Protein AF-A0A7S7MW61-F1 (afdb_monomer)

pLDDT: mean 90.43, std 11.94, range [43.78, 98.38]

Foldseek 3Di:
DLDPVLVVLLVLLLVLLVLLLVVLVVVLVVLVVDPDRDPVSNVVSVVVNVVSVVLNVPDDSVCSVSSVVSCVVRVVVSVVVVVVVD

Radius of gyration: 14.97 Å; Cα contacts (8 Å, |Δi|>4): 61; chains: 1; bounding box: 41×22×38 Å

Solvent-accessible surface area (backbone atoms only — not comparable to full-atom values): 4750 Å² total; per-residue (Å²): 132,84,53,76,67,41,55,52,45,41,51,52,30,46,51,32,41,48,50,50,36,49,50,33,53,50,52,43,55,56,41,67,67,44,98,77,50,60,64,65,62,43,50,52,39,49,52,53,31,49,52,38,53,52,49,57,72,66,63,47,73,88,40,59,68,61,32,51,49,47,36,68,69,42,35,63,58,40,49,50,51,64,66,69,75,112

Structure (mmCIF, N/CA/C/O backbone):
data_AF-A0A7S7MW61-F1
#
_entry.id   AF-A0A7S7MW61-F1
#
loop_
_atom_site.group_PDB
_atom_site.id
_atom_site.type_symbol
_atom_site.label_atom_id
_atom_site.label_alt_id
_atom_site.label_comp_id
_atom_site.label_asym_id
_atom_site.label_entity_id
_atom_site.label_seq_id
_atom_site.pdbx_PDB_ins_code
_atom_site.Cartn_x
_atom_site.Cartn_y
_atom_site.Cartn_z
_atom_site.occupancy
_atom_site.B_iso_or_equiv
_atom_site.auth_seq_id
_atom_site.auth_comp_id
_atom_site.auth_asym_id
_atom_site.auth_atom_id
_atom_site.pdbx_PDB_model_num
ATOM 1 N N . MET A 1 1 ? 23.677 1.409 -17.561 1.00 50.78 1 MET A N 1
ATOM 2 C CA . MET A 1 1 ? 23.138 2.779 -17.711 1.00 50.78 1 MET A CA 1
ATOM 3 C C . MET A 1 1 ? 21.642 2.683 -17.504 1.00 50.78 1 MET A C 1
ATOM 5 O O . MET A 1 1 ? 21.012 1.961 -18.261 1.00 50.78 1 MET A O 1
ATOM 9 N N . ILE A 1 2 ? 21.107 3.332 -16.470 1.00 54.94 2 ILE A N 1
ATOM 10 C CA . ILE A 1 2 ? 19.657 3.439 -16.263 1.00 54.94 2 ILE A CA 1
ATOM 11 C C . ILE A 1 2 ? 19.134 4.377 -17.355 1.00 54.94 2 ILE A C 1
ATOM 13 O O . ILE A 1 2 ? 19.659 5.483 -17.505 1.00 54.94 2 ILE A O 1
ATOM 17 N N . GLN A 1 3 ? 18.176 3.928 -18.167 1.00 59.09 3 GLN A N 1
ATOM 18 C CA . GLN A 1 3 ? 17.542 4.806 -19.149 1.00 59.09 3 GLN A CA 1
ATOM 19 C C . GLN A 1 3 ? 16.705 5.844 -18.379 1.00 59.09 3 GLN A C 1
ATOM 21 O O . GLN A 1 3 ? 16.030 5.467 -17.421 1.00 59.09 3 GLN A O 1
ATOM 26 N N . PRO A 1 4 ? 16.687 7.130 -18.772 1.00 60.75 4 PRO A N 1
ATOM 27 C CA . PRO A 1 4 ? 15.865 8.153 -18.112 1.00 60.75 4 PRO A CA 1
ATOM 28 C C . PRO A 1 4 ? 14.379 7.770 -18.006 1.00 60.75 4 PRO A C 1
ATOM 30 O O . PRO A 1 4 ? 13.700 8.173 -17.066 1.00 60.75 4 PRO A O 1
ATOM 33 N N . SER A 1 5 ? 13.890 6.936 -18.933 1.00 76.50 5 SER A N 1
ATOM 34 C CA . SER A 1 5 ? 12.548 6.354 -18.880 1.00 76.50 5 SER A CA 1
ATOM 35 C C . SER A 1 5 ? 12.332 5.447 -17.671 1.00 76.50 5 SER A C 1
ATOM 37 O O . SER A 1 5 ? 11.255 5.469 -17.093 1.00 76.50 5 SER A O 1
ATOM 39 N N . ASP A 1 6 ? 13.332 4.662 -17.274 1.00 80.75 6 ASP A N 1
ATOM 40 C CA . ASP A 1 6 ? 13.187 3.635 -16.238 1.00 80.75 6 ASP A CA 1
ATOM 41 C C . ASP A 1 6 ? 13.200 4.261 -14.837 1.00 80.75 6 ASP A C 1
ATOM 43 O O . ASP A 1 6 ? 12.432 3.852 -13.969 1.00 80.75 6 ASP A O 1
ATOM 47 N N . ALA A 1 7 ? 13.998 5.317 -14.641 1.00 85.81 7 ALA A N 1
ATOM 48 C CA . ALA A 1 7 ? 13.959 6.124 -13.421 1.00 85.81 7 ALA A CA 1
ATOM 49 C C . ALA A 1 7 ? 12.594 6.812 -13.249 1.00 85.81 7 ALA A C 1
ATOM 51 O O . ALA A 1 7 ? 11.992 6.728 -12.183 1.00 85.81 7 ALA A O 1
ATOM 52 N N . HIS A 1 8 ? 12.060 7.403 -14.320 1.00 90.25 8 HIS A N 1
ATOM 53 C CA . HIS A 1 8 ? 10.741 8.030 -14.280 1.00 90.25 8 HIS A CA 1
ATOM 54 C C . HIS A 1 8 ? 9.613 7.019 -14.012 1.00 90.25 8 HIS A C 1
ATOM 56 O O . HIS A 1 8 ? 8.674 7.295 -13.270 1.00 90.25 8 HIS A O 1
ATOM 62 N N . ARG A 1 9 ? 9.695 5.813 -14.587 1.00 93.19 9 ARG A N 1
ATOM 63 C CA . ARG A 1 9 ? 8.706 4.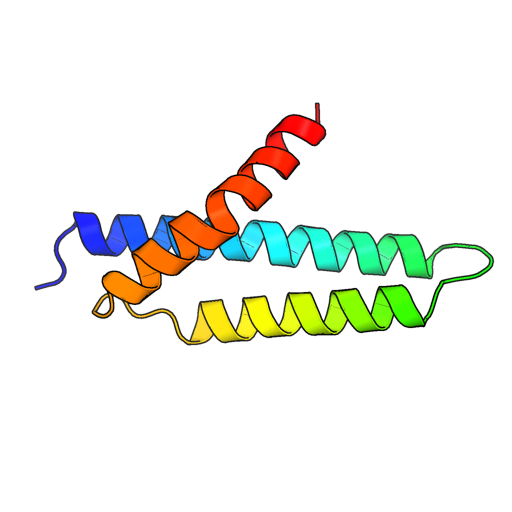752 -14.337 1.00 93.19 9 ARG A CA 1
ATOM 64 C C . ARG A 1 9 ? 8.776 4.268 -12.890 1.00 93.19 9 ARG A C 1
ATOM 66 O O . ARG A 1 9 ? 7.731 4.084 -12.274 1.00 93.19 9 ARG A O 1
ATOM 73 N N . LEU A 1 10 ? 9.980 4.133 -12.334 1.00 93.69 10 LEU A N 1
ATOM 74 C CA . LEU A 1 10 ? 10.168 3.817 -10.919 1.00 93.69 10 LEU A CA 1
ATOM 75 C C . LEU A 1 10 ? 9.513 4.868 -10.011 1.00 93.69 10 LEU A C 1
ATOM 77 O O . LEU A 1 10 ? 8.794 4.487 -9.091 1.00 93.69 10 LEU A O 1
ATOM 81 N N . GLU A 1 11 ? 9.710 6.159 -10.288 1.00 94.19 11 GLU A N 1
ATOM 82 C CA . GLU A 1 11 ? 9.059 7.250 -9.546 1.00 94.19 11 GLU A CA 1
ATOM 83 C C . GLU A 1 11 ? 7.530 7.120 -9.593 1.00 94.19 11 GLU A C 1
ATOM 85 O O . GLU A 1 11 ? 6.884 7.130 -8.549 1.00 94.19 11 GLU A O 1
ATOM 90 N N . ILE A 1 12 ? 6.946 6.872 -10.773 1.00 94.06 12 ILE A N 1
ATOM 91 C CA . ILE A 1 12 ? 5.494 6.656 -10.907 1.00 94.06 12 ILE A CA 1
ATOM 92 C C . ILE A 1 12 ? 5.025 5.467 -10.056 1.00 94.06 12 ILE A C 1
ATOM 94 O O . ILE A 1 12 ? 3.998 5.554 -9.382 1.00 94.06 12 ILE A O 1
ATOM 98 N N . ALA A 1 13 ? 5.749 4.344 -10.077 1.00 95.69 13 ALA A N 1
ATOM 99 C CA . ALA A 1 13 ? 5.398 3.174 -9.274 1.00 95.69 13 ALA A CA 1
ATOM 100 C C . ALA A 1 13 ? 5.455 3.478 -7.766 1.00 95.69 13 ALA A C 1
ATOM 102 O O . ALA A 1 13 ? 4.560 3.076 -7.016 1.00 95.69 13 ALA A O 1
ATOM 103 N N . GLN A 1 14 ? 6.473 4.220 -7.325 1.00 95.75 14 GLN A N 1
ATOM 104 C CA . GLN A 1 14 ? 6.615 4.656 -5.936 1.00 95.75 14 GLN A CA 1
ATOM 105 C C . GLN A 1 14 ? 5.499 5.623 -5.521 1.00 95.75 14 GLN A C 1
ATOM 107 O O . GLN A 1 14 ? 4.940 5.454 -4.437 1.00 95.75 14 GLN A O 1
ATOM 112 N N . ASP A 1 15 ? 5.115 6.564 -6.383 1.00 95.12 15 ASP A N 1
ATOM 113 C CA . ASP A 1 15 ? 4.024 7.512 -6.133 1.00 95.12 15 ASP A CA 1
ATOM 114 C C . ASP A 1 15 ? 2.670 6.806 -6.011 1.00 95.12 15 ASP A C 1
ATOM 116 O O . ASP A 1 15 ? 1.898 7.079 -5.086 1.00 95.12 15 ASP A O 1
ATOM 120 N N . VAL A 1 16 ? 2.390 5.848 -6.902 1.00 95.75 16 VAL A N 1
ATOM 121 C CA . VAL A 1 16 ? 1.172 5.024 -6.858 1.00 95.75 16 VAL A CA 1
ATOM 122 C C . VAL A 1 16 ? 1.068 4.285 -5.522 1.00 95.75 16 VAL A C 1
ATOM 124 O O . VAL A 1 16 ? 0.040 4.374 -4.845 1.00 95.75 16 VAL A O 1
ATOM 127 N N . LEU A 1 17 ? 2.133 3.593 -5.106 1.00 97.06 17 LEU A N 1
ATOM 128 C CA . LEU A 1 17 ? 2.159 2.885 -3.823 1.00 97.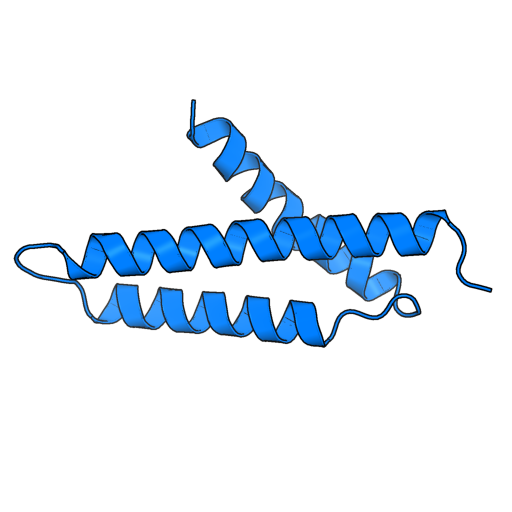06 17 LEU A CA 1
ATOM 129 C C . LEU A 1 17 ? 2.083 3.857 -2.636 1.00 97.06 17 LEU A C 1
ATOM 131 O O . LEU A 1 17 ? 1.370 3.589 -1.666 1.00 97.06 17 LEU A O 1
ATOM 135 N N . GLY A 1 18 ? 2.754 5.008 -2.724 1.00 95.88 18 GLY A N 1
ATOM 136 C CA . GLY A 1 18 ? 2.716 6.071 -1.720 1.00 95.88 18 GLY A CA 1
ATOM 137 C C . GLY A 1 18 ? 1.300 6.586 -1.459 1.00 95.88 18 GLY A C 1
ATOM 138 O O . GLY A 1 18 ? 0.887 6.699 -0.301 1.00 95.88 18 GLY A O 1
ATOM 139 N N . CYS A 1 19 ? 0.515 6.806 -2.517 1.00 94.88 19 CYS A N 1
ATOM 140 C CA . CYS A 1 19 ? -0.887 7.215 -2.408 1.00 94.88 19 CYS A CA 1
ATOM 141 C C . CYS A 1 19 ? -1.737 6.167 -1.672 1.00 94.88 19 CYS A C 1
ATOM 143 O O . CYS A 1 19 ? -2.515 6.503 -0.777 1.00 94.88 19 CYS A O 1
ATOM 145 N N . LEU A 1 20 ? -1.564 4.882 -1.998 1.00 95.50 20 LEU A N 1
ATOM 146 C CA . LEU A 1 20 ? -2.306 3.794 -1.353 1.00 95.50 20 LEU A CA 1
ATOM 147 C C . LEU A 1 20 ? -1.925 3.622 0.126 1.00 95.50 20 LEU A C 1
ATOM 149 O O . LEU A 1 20 ? -2.792 3.386 0.973 1.00 95.50 20 LEU A O 1
ATOM 153 N N . ILE A 1 21 ? -0.644 3.794 0.463 1.00 97.06 21 ILE A N 1
ATOM 154 C CA . ILE A 1 21 ? -0.158 3.790 1.850 1.00 97.06 21 ILE A CA 1
ATOM 155 C C . ILE A 1 21 ? -0.789 4.930 2.655 1.00 97.06 21 ILE A C 1
ATOM 157 O O . ILE A 1 21 ? -1.232 4.712 3.792 1.00 97.06 21 ILE A O 1
ATOM 161 N N . ALA A 1 22 ? -0.830 6.136 2.081 1.00 95.44 22 ALA A N 1
ATOM 162 C CA . ALA A 1 22 ? -1.425 7.306 2.715 1.00 95.44 22 ALA A CA 1
ATOM 163 C C . ALA A 1 22 ? -2.916 7.076 2.990 1.00 95.44 22 ALA A C 1
ATOM 165 O O . ALA A 1 22 ? -3.341 7.195 4.141 1.00 95.44 22 ALA A O 1
ATOM 166 N N . LEU A 1 23 ? -3.668 6.608 1.987 1.00 94.38 23 LEU A N 1
ATOM 167 C CA . LEU A 1 23 ? -5.083 6.274 2.139 1.00 94.38 23 LEU A CA 1
ATOM 168 C C . LEU A 1 23 ? -5.318 5.281 3.277 1.00 94.38 23 LEU A C 1
ATOM 170 O O . LEU A 1 23 ? -6.206 5.478 4.105 1.00 94.38 23 LEU A O 1
ATOM 174 N N . ARG A 1 24 ? -4.560 4.179 3.328 1.00 96.88 24 ARG A N 1
ATOM 175 C CA . ARG A 1 24 ? -4.754 3.174 4.383 1.00 96.88 24 ARG A CA 1
ATOM 176 C C . ARG A 1 24 ? -4.414 3.722 5.756 1.00 96.88 24 ARG A C 1
ATOM 178 O O . ARG A 1 24 ? -5.104 3.406 6.722 1.00 96.88 24 ARG A O 1
ATOM 185 N N . SER A 1 25 ? -3.401 4.573 5.849 1.00 97.38 25 SER A N 1
ATOM 186 C CA . SER A 1 25 ? -3.047 5.245 7.100 1.00 97.38 25 SER A CA 1
ATOM 18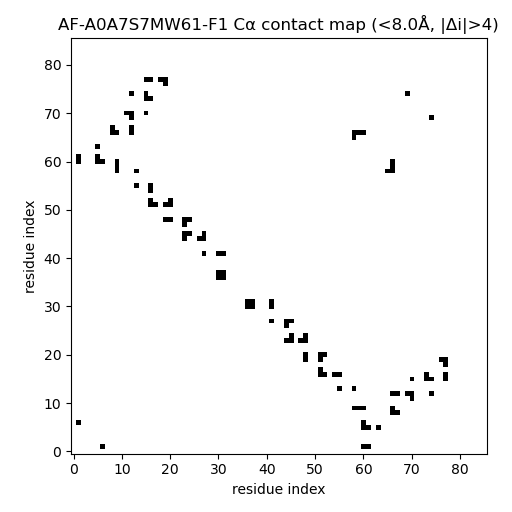7 C C . SER A 1 25 ? -4.166 6.172 7.580 1.00 97.38 25 SER A C 1
ATOM 189 O O . SER A 1 25 ? -4.533 6.121 8.754 1.00 97.38 25 SER A O 1
ATOM 191 N N . GLU A 1 26 ? -4.752 6.948 6.670 1.00 96.56 26 GLU A N 1
ATOM 192 C CA . GLU A 1 26 ? -5.902 7.813 6.933 1.00 96.56 26 GLU A CA 1
ATOM 193 C C . GLU A 1 26 ? -7.157 7.008 7.317 1.00 96.56 26 GLU A C 1
ATOM 195 O O . GLU A 1 26 ? -7.783 7.281 8.341 1.00 96.56 26 GLU A O 1
ATOM 200 N N . SER A 1 27 ? -7.470 5.949 6.568 1.00 95.94 27 SER A N 1
ATOM 201 C CA . SER A 1 27 ? -8.609 5.056 6.836 1.00 95.94 27 SER A CA 1
ATOM 202 C C . SER A 1 27 ? -8.510 4.434 8.233 1.00 95.94 27 SER A C 1
ATOM 20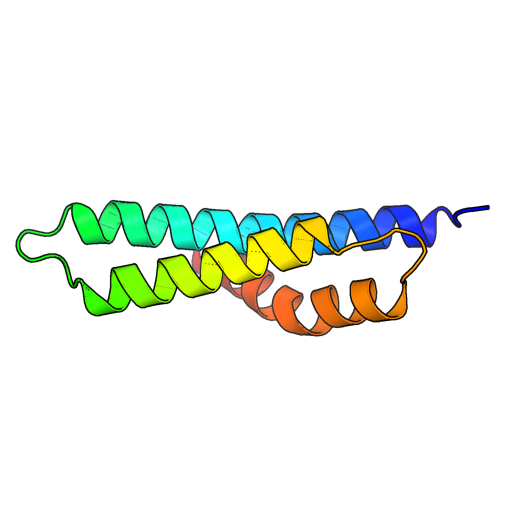4 O O . SER A 1 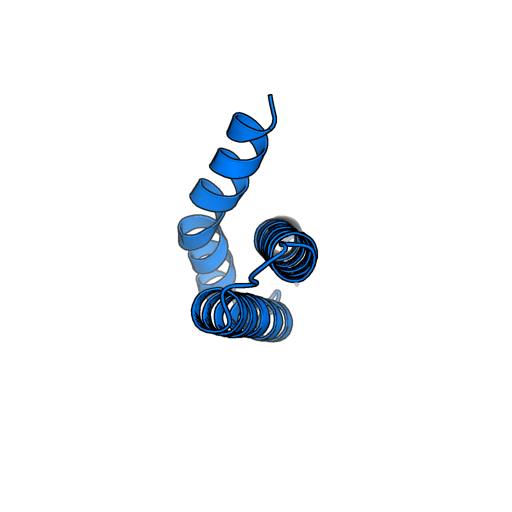27 ? -9.456 4.484 9.018 1.00 95.94 27 SER A O 1
ATOM 206 N N . ILE A 1 28 ? -7.326 3.918 8.594 1.00 98.12 28 ILE A N 1
ATOM 207 C CA . ILE A 1 28 ? -7.049 3.383 9.935 1.00 98.12 28 I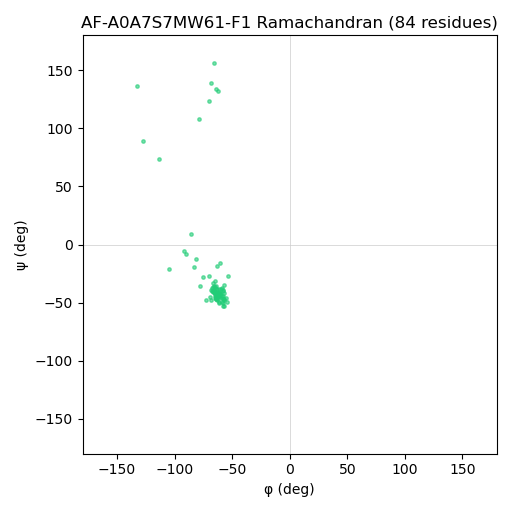LE A CA 1
ATOM 208 C C . ILE A 1 28 ? -7.223 4.466 11.005 1.00 98.12 28 ILE A C 1
ATOM 210 O O . ILE A 1 28 ? -7.752 4.185 12.082 1.00 98.12 28 ILE A O 1
ATOM 214 N N . PHE A 1 29 ? -6.749 5.687 10.750 1.00 97.81 29 PHE A N 1
ATOM 215 C CA . PHE A 1 29 ? -6.864 6.792 11.696 1.00 97.81 29 PHE A CA 1
ATOM 216 C C . PHE A 1 29 ? -8.324 7.163 11.969 1.00 97.8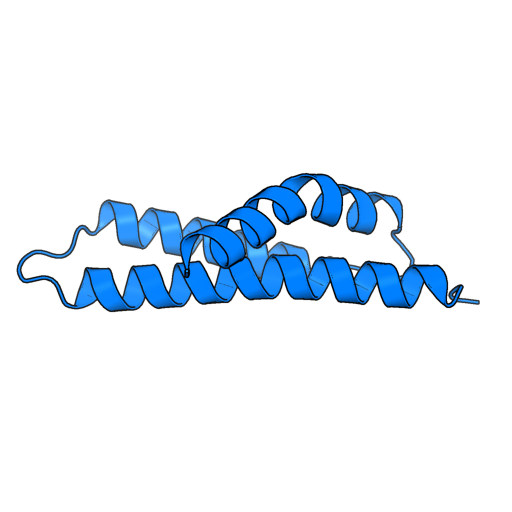1 29 PHE A C 1
ATOM 218 O O . PHE A 1 29 ? -8.705 7.274 13.135 1.00 97.81 29 PHE A O 1
ATOM 225 N N . TYR A 1 30 ? -9.145 7.311 10.928 1.00 97.88 30 TYR A N 1
ATOM 226 C CA . TYR A 1 30 ? -10.558 7.652 11.088 1.00 97.88 30 TYR A CA 1
ATOM 227 C C . TYR A 1 30 ? -11.375 6.524 11.715 1.00 97.88 30 TYR A C 1
ATOM 229 O O . TYR A 1 30 ? -12.198 6.790 12.588 1.00 97.88 30 TYR A O 1
ATOM 237 N N . GLU A 1 31 ? -11.121 5.266 11.357 1.00 98.12 31 GLU A N 1
ATOM 238 C CA . GLU A 1 31 ? -11.818 4.124 11.960 1.00 98.12 31 GLU A CA 1
ATOM 239 C C . GLU A 1 31 ? -11.565 4.023 13.463 1.00 98.12 31 GLU A C 1
ATOM 241 O O . GLU A 1 31 ? -12.491 3.821 14.242 1.00 98.12 31 GLU A O 1
ATOM 246 N N . ARG A 1 32 ? -10.323 4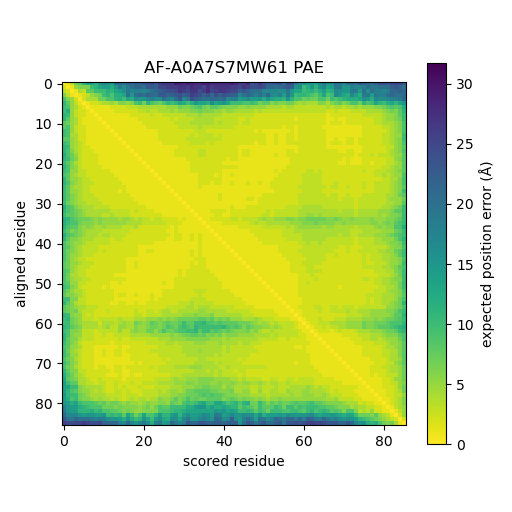.267 13.894 1.00 97.88 32 ARG A N 1
ATOM 247 C CA . ARG A 1 32 ? -9.952 4.305 15.317 1.00 97.88 32 ARG A CA 1
ATOM 248 C C . ARG A 1 32 ? -10.648 5.407 16.113 1.00 97.88 32 ARG A C 1
ATOM 250 O O . ARG A 1 32 ? -10.648 5.333 17.337 1.00 97.88 32 ARG A O 1
ATOM 257 N N . LYS A 1 33 ? -11.190 6.429 15.447 1.00 97.94 33 LYS A N 1
ATOM 258 C CA . LYS A 1 33 ? -11.917 7.535 16.083 1.00 97.94 33 LYS A CA 1
ATOM 259 C C . LYS A 1 33 ? -13.419 7.288 16.217 1.00 97.94 33 LYS A C 1
ATOM 261 O O . LYS A 1 33 ? -14.093 8.104 16.843 1.00 97.94 33 LYS A O 1
ATOM 266 N N . LYS A 1 34 ? -13.960 6.219 15.626 1.00 97.81 34 LYS A N 1
ATOM 267 C CA . LYS A 1 34 ? -15.379 5.873 15.775 1.00 97.81 34 LYS A CA 1
ATOM 268 C C . LYS A 1 34 ? -15.692 5.484 17.221 1.00 97.81 34 LYS A C 1
ATOM 270 O O . LYS A 1 34 ? -14.808 5.042 17.948 1.00 97.81 34 LYS A O 1
ATOM 275 N N . ALA A 1 35 ? -16.959 5.625 17.618 1.00 97.88 35 ALA A N 1
ATOM 276 C CA . ALA A 1 35 ? -17.428 5.191 18.937 1.00 97.88 35 ALA A CA 1
ATOM 277 C C . ALA A 1 35 ? -17.193 3.686 19.158 1.00 97.88 35 ALA A C 1
ATOM 279 O O . ALA A 1 35 ? -16.783 3.277 20.240 1.00 97.88 35 ALA A O 1
ATOM 280 N N . GLU A 1 36 ? -17.375 2.892 18.100 1.00 97.69 36 GLU A N 1
ATOM 281 C CA . GLU A 1 36 ? -17.091 1.457 18.064 1.00 97.69 36 GLU A CA 1
ATOM 282 C C . GLU A 1 36 ? -16.191 1.154 16.852 1.00 97.69 36 GLU A C 1
ATOM 284 O O . GLU A 1 36 ? -16.690 0.929 15.747 1.00 97.69 36 GLU A O 1
ATOM 289 N N . PRO A 1 37 ? -14.856 1.215 17.006 1.00 97.56 37 PRO A N 1
ATOM 290 C CA . PRO A 1 37 ? -13.931 0.907 15.922 1.00 97.56 37 PRO A CA 1
ATOM 291 C C . PRO A 1 37 ? -14.033 -0.556 15.489 1.00 97.56 37 PRO A C 1
ATOM 293 O O . PRO A 1 37 ? -13.966 -1.465 16.319 1.00 97.56 37 PRO A O 1
ATOM 296 N N . ASN A 1 38 ? -14.088 -0.804 14.182 1.00 98.38 38 ASN A N 1
ATOM 297 C CA . ASN A 1 38 ? -14.022 -2.160 13.655 1.00 98.38 38 ASN A CA 1
ATOM 298 C C . ASN A 1 38 ? -12.561 -2.657 13.652 1.00 98.38 38 ASN A C 1
ATOM 300 O O . ASN A 1 38 ? -11.713 -2.222 12.871 1.00 98.38 38 ASN A O 1
ATOM 304 N N . ALA A 1 39 ? -12.243 -3.587 14.554 1.00 97.88 39 ALA A N 1
ATOM 305 C CA . ALA A 1 39 ? -10.890 -4.125 14.682 1.00 97.88 39 ALA A CA 1
ATOM 306 C C . ALA A 1 39 ? -10.451 -4.955 13.460 1.00 97.88 39 ALA A C 1
ATOM 308 O O . ALA A 1 39 ? -9.271 -4.933 13.100 1.00 97.88 39 ALA A O 1
ATOM 309 N N . GLU A 1 40 ? -11.383 -5.652 12.807 1.00 98.12 40 GLU A N 1
ATOM 310 C CA . GLU A 1 40 ? -11.103 -6.496 11.643 1.00 98.12 40 GLU A CA 1
ATOM 311 C C . GLU A 1 40 ? -10.714 -5.647 10.433 1.00 98.12 40 GLU A C 1
ATOM 313 O O . GLU A 1 40 ? -9.688 -5.915 9.805 1.00 98.12 40 GLU A O 1
ATOM 318 N N . ILE A 1 41 ? -11.449 -4.560 10.162 1.00 97.56 41 ILE A N 1
ATOM 319 C CA . ILE A 1 41 ? -11.125 -3.667 9.040 1.00 97.56 41 ILE A CA 1
ATOM 320 C C . ILE A 1 41 ? -9.798 -2.932 9.271 1.00 97.56 41 ILE A C 1
ATOM 322 O O . ILE A 1 41 ? -8.994 -2.788 8.350 1.00 97.56 41 ILE A O 1
ATOM 326 N N . ILE A 1 42 ? -9.499 -2.548 10.519 1.00 98.12 42 ILE A N 1
ATOM 327 C CA . ILE A 1 42 ? -8.196 -1.973 10.880 1.00 98.12 42 ILE A CA 1
ATOM 328 C C . ILE A 1 42 ? -7.074 -2.986 10.630 1.00 98.12 42 ILE A C 1
ATOM 330 O O . ILE A 1 42 ? -6.001 -2.603 10.160 1.00 98.12 42 ILE A O 1
ATOM 334 N N . SER A 1 43 ? -7.288 -4.258 10.973 1.00 98.31 43 SER A N 1
ATOM 335 C CA . SER A 1 43 ? -6.307 -5.322 10.741 1.00 98.31 43 SER A CA 1
ATOM 336 C C . SER A 1 43 ? -6.065 -5.537 9.245 1.00 98.31 43 SER A C 1
ATOM 338 O O . SER A 1 43 ? -4.912 -5.549 8.810 1.00 98.31 43 SER A O 1
ATOM 340 N N . LEU A 1 44 ? -7.140 -5.596 8.451 1.00 98.12 44 LEU A N 1
ATOM 341 C CA . LEU A 1 44 ? -7.071 -5.721 6.996 1.00 98.12 44 LEU A CA 1
ATOM 342 C C . LEU A 1 44 ? -6.271 -4.570 6.376 1.00 98.12 44 LEU A C 1
ATOM 344 O O . LEU A 1 44 ? -5.287 -4.802 5.678 1.00 98.12 44 LEU A O 1
ATOM 348 N N . TRP A 1 45 ? -6.620 -3.323 6.693 1.00 98.19 45 TRP A N 1
ATOM 349 C CA . TRP A 1 45 ? -5.926 -2.160 6.141 1.00 98.19 45 TRP A CA 1
ATOM 350 C C . TRP A 1 45 ? -4.469 -2.056 6.581 1.00 98.19 45 TRP A C 1
ATOM 352 O O . TRP A 1 45 ? -3.633 -1.558 5.826 1.00 98.19 45 TRP A O 1
ATOM 362 N N . LYS A 1 46 ? -4.129 -2.527 7.788 1.00 98.38 46 LYS A N 1
ATOM 363 C CA . LYS A 1 46 ? -2.728 -2.629 8.216 1.00 98.38 46 LYS A CA 1
ATOM 364 C C . LYS A 1 46 ? -1.961 -3.635 7.367 1.00 98.38 46 LYS A C 1
ATOM 366 O O . LYS A 1 46 ? -0.834 -3.329 6.988 1.00 98.38 46 LYS A O 1
ATOM 371 N N . ALA A 1 47 ? -2.550 -4.799 7.093 1.00 98.31 47 ALA A N 1
ATOM 372 C CA . ALA A 1 47 ? -1.931 -5.820 6.257 1.00 98.31 47 ALA A CA 1
ATOM 373 C C . ALA A 1 47 ? -1.694 -5.286 4.838 1.00 98.31 47 ALA A C 1
ATOM 375 O O . ALA A 1 47 ? -0.558 -5.298 4.378 1.00 98.31 47 ALA A O 1
ATOM 376 N N . GLU A 1 48 ? -2.719 -4.699 4.211 1.00 96.88 48 GLU A N 1
ATOM 377 C CA . GLU A 1 48 ? -2.607 -4.093 2.876 1.00 96.88 48 GLU A CA 1
ATOM 378 C C . GLU A 1 48 ? -1.531 -3.000 2.827 1.00 96.88 48 GLU A C 1
ATOM 380 O O . GLU A 1 48 ? -0.661 -3.009 1.959 1.00 96.88 48 GLU A O 1
ATOM 385 N N . ARG A 1 49 ? -1.528 -2.081 3.801 1.00 97.56 49 ARG A N 1
ATOM 386 C CA . ARG A 1 49 ? -0.514 -1.023 3.884 1.00 97.56 49 ARG A CA 1
ATOM 387 C C . ARG A 1 49 ? 0.899 -1.587 4.027 1.00 97.56 49 ARG A C 1
ATOM 389 O O . ARG A 1 49 ? 1.827 -1.054 3.426 1.00 97.56 49 ARG A O 1
ATOM 396 N N . ASN A 1 50 ? 1.077 -2.627 4.840 1.00 98.19 50 ASN A N 1
ATOM 397 C CA . ASN A 1 50 ? 2.380 -3.262 5.010 1.00 98.19 50 ASN A CA 1
ATOM 398 C C . ASN A 1 50 ? 2.835 -3.933 3.706 1.00 98.19 50 ASN A C 1
ATOM 400 O O . ASN A 1 50 ? 3.980 -3.738 3.315 1.00 98.19 50 ASN A O 1
ATOM 404 N N . SER A 1 51 ? 1.933 -4.603 2.981 1.00 97.12 51 SER A N 1
ATOM 405 C CA . SER A 1 51 ? 2.236 -5.139 1.650 1.00 97.12 51 SER A CA 1
ATOM 406 C C . SER A 1 51 ? 2.680 -4.048 0.673 1.00 97.12 51 SER A C 1
ATOM 408 O O . SER A 1 51 ? 3.643 -4.252 -0.059 1.00 97.12 51 SER A O 1
ATOM 410 N N . PHE A 1 52 ? 2.056 -2.864 0.691 1.00 97.19 52 PHE A N 1
ATOM 411 C CA . PHE A 1 52 ? 2.515 -1.738 -0.131 1.00 97.19 52 PHE A CA 1
ATOM 412 C C . PHE A 1 52 ? 3.901 -1.229 0.285 1.00 97.19 52 PHE A C 1
ATOM 414 O O . PHE A 1 52 ? 4.724 -0.956 -0.583 1.00 97.19 52 PHE A O 1
ATOM 421 N N . PHE A 1 53 ? 4.202 -1.146 1.587 1.00 97.19 53 PHE A N 1
ATOM 422 C CA . PHE A 1 53 ? 5.549 -0.792 2.053 1.00 97.19 53 PHE A CA 1
ATOM 423 C C . PHE A 1 53 ? 6.609 -1.793 1.589 1.00 97.19 53 PHE A C 1
ATOM 425 O O . PHE A 1 53 ? 7.696 -1.384 1.177 1.00 97.19 53 PHE A O 1
ATOM 432 N N . ASP A 1 54 ? 6.303 -3.086 1.660 1.00 96.94 54 ASP A N 1
ATOM 433 C CA . ASP A 1 54 ? 7.217 -4.140 1.230 1.00 96.94 54 ASP A CA 1
ATOM 434 C C . ASP A 1 54 ? 7.435 -4.091 -0.288 1.00 96.94 54 ASP A C 1
ATOM 436 O O . ASP A 1 54 ? 8.579 -4.157 -0.741 1.00 96.94 54 ASP A O 1
ATOM 440 N N . LEU A 1 55 ? 6.374 -3.847 -1.068 1.00 95.19 55 LEU A N 1
ATOM 441 C CA . LEU A 1 55 ? 6.474 -3.619 -2.511 1.00 95.19 55 LEU A CA 1
ATOM 442 C C . LEU A 1 55 ? 7.372 -2.420 -2.829 1.00 95.19 55 LEU A C 1
ATOM 444 O O . LEU A 1 55 ? 8.317 -2.575 -3.599 1.00 95.19 55 LEU A O 1
ATOM 448 N N . THR A 1 56 ? 7.169 -1.267 -2.183 1.00 94.44 56 THR A N 1
ATOM 449 C CA . THR A 1 56 ? 8.013 -0.078 -2.393 1.00 94.44 56 THR A CA 1
ATOM 450 C C . THR A 1 56 ? 9.486 -0.360 -2.094 1.00 94.44 56 THR A C 1
ATOM 452 O O . THR A 1 56 ? 10.355 0.103 -2.826 1.00 94.44 56 THR A O 1
ATOM 455 N N . ARG A 1 57 ? 9.785 -1.137 -1.043 1.00 93.69 57 ARG A N 1
ATOM 456 C CA . ARG A 1 57 ? 11.162 -1.533 -0.689 1.00 93.69 57 ARG A CA 1
ATOM 457 C C . ARG A 1 57 ? 11.778 -2.528 -1.672 1.00 93.69 57 ARG A C 1
ATOM 459 O O . ARG A 1 57 ? 12.999 -2.575 -1.780 1.00 93.69 57 ARG A O 1
ATOM 466 N N . SER A 1 58 ? 10.951 -3.328 -2.341 1.00 92.31 58 SER A N 1
ATOM 467 C CA . SER A 1 58 ? 11.385 -4.315 -3.335 1.00 92.31 58 SER A CA 1
ATOM 468 C C . SER A 1 58 ? 11.603 -3.726 -4.731 1.00 92.31 58 SER A C 1
ATOM 470 O O . SER A 1 58 ? 12.293 -4.338 -5.545 1.00 92.31 58 SER A O 1
ATOM 472 N N . LEU A 1 59 ? 11.034 -2.547 -5.015 1.00 93.06 59 LEU A N 1
ATOM 473 C CA . LEU A 1 59 ? 11.180 -1.890 -6.309 1.00 93.06 59 LEU A CA 1
ATOM 474 C C . LEU A 1 59 ? 12.645 -1.536 -6.582 1.00 93.06 59 LEU A C 1
ATOM 476 O O . LEU A 1 59 ? 13.334 -0.925 -5.766 1.00 93.06 59 LEU A O 1
ATOM 480 N N . SER A 1 60 ? 13.099 -1.883 -7.782 1.00 88.31 60 SER A N 1
ATOM 481 C CA . SER A 1 60 ? 14.456 -1.642 -8.254 1.00 88.31 60 SER A CA 1
ATOM 482 C C . SER A 1 60 ? 14.408 -1.037 -9.647 1.00 88.31 60 SER A C 1
ATOM 484 O O . SER A 1 60 ? 13.686 -1.526 -10.509 1.00 88.31 60 SER A O 1
ATOM 486 N N . CYS A 1 61 ? 15.230 -0.017 -9.902 1.00 83.56 61 CYS A N 1
ATOM 487 C CA . CYS A 1 61 ? 15.358 0.601 -11.229 1.00 83.56 61 CYS A CA 1
ATOM 488 C C . CYS A 1 61 ? 15.833 -0.369 -12.325 1.00 83.56 61 CYS A C 1
ATOM 490 O O . CYS A 1 61 ? 15.703 -0.060 -13.505 1.00 83.56 61 CYS A O 1
ATOM 492 N N . ASN A 1 62 ? 16.375 -1.530 -11.946 1.00 87.25 62 ASN A N 1
ATOM 493 C CA . ASN A 1 62 ? 16.802 -2.571 -12.879 1.00 87.25 62 ASN A CA 1
ATOM 494 C C . ASN A 1 62 ? 15.700 -3.608 -13.168 1.00 87.25 62 ASN A C 1
ATOM 496 O O . ASN A 1 62 ? 15.912 -4.485 -14.000 1.00 87.25 62 ASN A O 1
ATOM 500 N N . ASP A 1 63 ? 14.554 -3.535 -12.485 1.00 88.56 63 ASP A N 1
ATOM 501 C CA . ASP A 1 63 ? 13.444 -4.484 -12.602 1.00 88.56 63 ASP A CA 1
ATOM 502 C C . ASP A 1 63 ? 12.216 -3.800 -13.214 1.00 88.56 63 ASP A C 1
ATOM 504 O O . ASP A 1 63 ? 11.238 -3.447 -12.548 1.00 88.56 63 ASP A O 1
ATOM 508 N N . ARG A 1 64 ? 12.313 -3.553 -14.521 1.00 89.25 64 ARG A N 1
ATOM 509 C CA . ARG A 1 64 ? 11.288 -2.831 -15.276 1.00 89.25 64 ARG A CA 1
ATOM 510 C C . ARG A 1 64 ? 9.957 -3.578 -15.320 1.00 89.25 64 ARG A C 1
ATOM 512 O O . ARG A 1 64 ? 8.915 -2.934 -15.259 1.00 89.25 64 ARG A O 1
ATOM 519 N N . ASP A 1 65 ? 9.984 -4.903 -15.398 1.00 91.31 65 ASP A N 1
ATOM 520 C CA . ASP A 1 65 ? 8.763 -5.708 -15.468 1.00 91.31 65 ASP A CA 1
ATOM 521 C C . ASP A 1 65 ? 7.959 -5.585 -14.172 1.00 91.31 65 ASP A C 1
ATOM 523 O O . ASP A 1 65 ? 6.744 -5.382 -14.209 1.00 91.31 65 ASP A O 1
ATOM 527 N N . ASN A 1 66 ? 8.633 -5.615 -13.019 1.00 92.06 66 ASN A N 1
ATOM 528 C CA . ASN A 1 66 ? 7.977 -5.402 -11.736 1.00 92.06 66 ASN A CA 1
ATOM 529 C C . ASN A 1 66 ? 7.460 -3.960 -11.580 1.00 92.06 66 ASN A C 1
ATOM 531 O O . ASN A 1 66 ? 6.338 -3.762 -11.112 1.00 92.06 66 ASN A O 1
ATOM 535 N N . ILE A 1 67 ? 8.223 -2.952 -12.030 1.00 94.12 67 ILE A N 1
ATOM 536 C CA . ILE A 1 67 ? 7.771 -1.548 -12.058 1.00 94.12 67 ILE A CA 1
ATOM 537 C C . ILE A 1 67 ? 6.478 -1.410 -12.873 1.00 94.12 67 ILE A C 1
ATOM 539 O O . ILE A 1 67 ? 5.485 -0.885 -12.365 1.00 94.12 67 ILE A O 1
ATOM 543 N N . GLU A 1 68 ? 6.452 -1.907 -14.113 1.00 94.00 68 GLU A N 1
ATOM 544 C CA . GLU A 1 68 ? 5.260 -1.805 -14.960 1.00 94.00 68 GLU A CA 1
ATOM 545 C C . GLU A 1 68 ? 4.087 -2.605 -14.387 1.00 94.00 68 GLU A C 1
ATOM 547 O O . GLU A 1 68 ? 2.949 -2.138 -14.441 1.00 94.00 68 GLU A O 1
ATOM 552 N N . ASN A 1 69 ? 4.345 -3.767 -13.780 1.00 94.56 69 ASN A N 1
ATOM 553 C CA . ASN A 1 69 ? 3.312 -4.560 -13.123 1.00 94.56 69 ASN A CA 1
ATOM 554 C C . ASN A 1 69 ? 2.682 -3.817 -11.934 1.00 94.56 69 ASN A C 1
ATOM 556 O O . ASN A 1 69 ? 1.459 -3.823 -11.786 1.00 94.56 69 ASN A O 1
ATOM 560 N N . VAL A 1 70 ? 3.485 -3.127 -11.116 1.00 95.19 70 VAL A N 1
ATOM 561 C CA . VAL A 1 70 ? 2.985 -2.279 -10.021 1.00 95.19 70 VAL A CA 1
ATOM 562 C C . VAL A 1 70 ? 2.118 -1.148 -10.570 1.00 95.19 70 VAL A C 1
ATOM 564 O O . VAL A 1 70 ? 1.014 -0.928 -10.070 1.00 95.19 70 VAL A O 1
ATOM 567 N N . ILE A 1 71 ? 2.564 -0.460 -11.622 1.00 94.81 71 ILE A N 1
ATOM 568 C CA . ILE A 1 71 ? 1.800 0.635 -12.236 1.00 94.81 71 ILE A CA 1
ATOM 569 C C . ILE A 1 71 ? 0.483 0.120 -12.827 1.00 94.81 71 ILE A C 1
ATOM 571 O O . ILE A 1 71 ? -0.562 0.726 -12.601 1.00 94.81 71 ILE A O 1
ATOM 575 N N . ALA A 1 72 ? 0.506 -0.997 -13.552 1.00 95.19 72 ALA A N 1
ATOM 576 C CA . ALA A 1 72 ? -0.686 -1.578 -14.163 1.00 95.19 72 ALA A CA 1
ATOM 577 C C . ALA A 1 72 ? -1.686 -2.083 -13.113 1.00 95.19 72 ALA A C 1
ATOM 579 O O . ALA A 1 72 ? -2.889 -1.864 -13.250 1.00 95.19 72 ALA A O 1
ATOM 580 N N . THR A 1 73 ? -1.187 -2.718 -12.050 1.00 95.12 73 THR A N 1
ATOM 581 C CA . THR A 1 73 ? -2.021 -3.287 -10.986 1.00 95.12 73 THR A CA 1
ATOM 582 C C . THR A 1 73 ? -2.620 -2.197 -10.107 1.00 95.12 73 THR A C 1
ATOM 584 O O . THR A 1 73 ? -3.814 -2.215 -9.835 1.00 95.12 73 THR A O 1
ATOM 587 N N . TYR A 1 74 ? -1.810 -1.237 -9.657 1.00 94.81 74 TYR A N 1
ATOM 588 C CA . TYR A 1 74 ? -2.196 -0.297 -8.602 1.00 94.81 74 TYR A CA 1
ATOM 589 C C . TYR A 1 74 ? -2.527 1.109 -9.110 1.00 94.81 74 TYR A C 1
ATOM 591 O O . TYR A 1 74 ? -3.256 1.846 -8.443 1.00 94.81 74 TYR A O 1
ATOM 599 N N . GLY A 1 75 ? -2.055 1.479 -10.302 1.00 91.69 75 GLY A N 1
ATOM 600 C CA . GLY A 1 75 ? -2.300 2.785 -10.916 1.00 91.69 75 GLY A CA 1
ATOM 601 C C . GLY A 1 75 ? -3.785 3.138 -11.054 1.00 91.69 75 GLY A C 1
ATOM 602 O O . GLY A 1 75 ? -4.162 4.243 -10.656 1.00 91.69 75 GLY A O 1
ATOM 603 N N . PRO A 1 76 ? -4.661 2.226 -11.528 1.00 92.62 76 PRO A N 1
ATOM 604 C CA . PRO A 1 76 ? -6.099 2.487 -11.596 1.00 92.62 76 PRO A CA 1
ATOM 605 C C . PRO A 1 76 ? -6.726 2.782 -10.228 1.00 92.62 76 PRO A C 1
ATOM 607 O O . PRO A 1 76 ? -7.570 3.670 -10.121 1.00 92.62 76 PRO A O 1
ATOM 610 N N . TYR A 1 77 ? -6.286 2.091 -9.171 1.00 87.88 77 TYR A N 1
ATOM 611 C CA . TYR A 1 77 ? -6.778 2.325 -7.811 1.00 87.88 77 TYR A CA 1
ATOM 612 C C . TYR A 1 77 ? -6.326 3.683 -7.283 1.00 87.88 77 TYR A C 1
ATOM 614 O O . TYR A 1 77 ? -7.153 4.444 -6.791 1.00 87.88 77 TYR A O 1
ATOM 622 N N . ALA A 1 78 ? -5.040 4.019 -7.432 1.00 87.00 78 ALA A N 1
ATOM 623 C CA . ALA A 1 78 ? -4.530 5.335 -7.058 1.00 87.00 78 ALA A CA 1
ATOM 624 C C . ALA A 1 78 ? -5.286 6.451 -7.794 1.00 87.00 78 ALA A C 1
ATOM 626 O O . ALA A 1 78 ? -5.680 7.442 -7.182 1.00 87.00 78 ALA A O 1
ATOM 627 N N . ARG A 1 79 ? -5.570 6.263 -9.089 1.00 86.62 79 ARG A N 1
ATOM 628 C CA . ARG A 1 79 ? -6.323 7.233 -9.885 1.00 86.62 79 ARG A CA 1
ATOM 629 C C . ARG A 1 79 ? -7.768 7.398 -9.418 1.00 86.62 79 ARG A C 1
ATOM 631 O O . ARG A 1 79 ? -8.214 8.530 -9.251 1.00 86.62 79 ARG A O 1
ATOM 638 N N . ALA A 1 80 ? -8.468 6.294 -9.169 1.00 85.81 80 ALA A N 1
ATOM 639 C CA . ALA A 1 80 ? -9.841 6.322 -8.674 1.00 85.81 80 ALA A CA 1
ATOM 640 C C . ALA A 1 80 ? -9.956 7.099 -7.353 1.00 85.81 80 ALA A C 1
ATOM 642 O O . ALA A 1 80 ? -10.933 7.814 -7.152 1.00 85.81 80 ALA A O 1
ATOM 643 N N . LEU A 1 81 ? -8.939 7.027 -6.488 1.00 76.19 81 LEU A N 1
ATOM 644 C CA . LEU A 1 81 ? -8.902 7.794 -5.242 1.00 76.19 81 LEU A CA 1
ATOM 645 C C . LEU A 1 81 ? -8.845 9.301 -5.489 1.00 76.19 81 LEU A C 1
ATOM 647 O O . LEU A 1 81 ? -9.636 10.035 -4.901 1.00 76.19 81 LEU A O 1
ATOM 651 N N . PHE A 1 82 ? -7.973 9.754 -6.394 1.00 70.31 82 PHE A N 1
ATOM 652 C CA . PHE A 1 82 ? -7.904 11.168 -6.779 1.00 70.31 82 PHE A CA 1
ATOM 653 C C . PHE A 1 82 ? -9.203 11.673 -7.405 1.00 70.31 82 PHE A C 1
ATOM 655 O O . PHE A 1 82 ? -9.603 12.808 -7.150 1.00 70.31 82 PHE A O 1
ATOM 662 N N . ASP A 1 83 ? -9.861 10.843 -8.211 1.00 73.38 83 ASP A N 1
ATOM 663 C CA . ASP A 1 83 ? -11.116 11.217 -8.857 1.00 73.38 83 ASP A CA 1
ATOM 664 C C . ASP A 1 83 ? -12.301 11.191 -7.864 1.00 73.38 83 ASP A C 1
ATOM 666 O O . ASP A 1 83 ? -13.228 11.980 -8.016 1.00 73.38 83 ASP A O 1
ATOM 670 N N . SER A 1 84 ? -12.248 10.362 -6.811 1.00 63.62 84 SER A N 1
ATOM 671 C CA . SER A 1 84 ? -13.261 10.294 -5.738 1.00 63.62 84 SER A CA 1
ATOM 672 C C . SER A 1 84 ? -13.124 11.358 -4.638 1.00 63.62 84 SER A C 1
ATOM 674 O O . SER A 1 84 ? -14.031 11.517 -3.826 1.00 63.62 84 SER A O 1
ATOM 676 N N . GLY A 1 85 ? -11.993 12.071 -4.589 1.00 56.91 85 GLY A N 1
ATOM 677 C CA . GLY A 1 85 ? -11.740 13.177 -3.656 1.00 56.91 85 GLY A CA 1
ATOM 678 C C . GLY A 1 85 ? -12.245 14.547 -4.134 1.00 56.91 85 GLY A C 1
ATOM 679 O O . GLY A 1 85 ? -11.893 15.558 -3.524 1.00 56.91 85 GLY A O 1
ATOM 680 N N . LYS A 1 86 ? -13.012 14.591 -5.232 1.00 43.78 86 LYS A N 1
ATOM 681 C CA . LYS A 1 86 ? -13.721 15.770 -5.758 1.00 43.78 86 LYS A CA 1
ATOM 682 C C . LYS A 1 86 ? -15.219 15.641 -5.524 1.00 43.78 86 LYS A C 1
ATOM 684 O O . LYS A 1 86 ? -15.848 16.704 -5.334 1.00 43.78 86 LYS A O 1
#

Secondary structure (DSSP, 8-state):
---HHHHHHHHHHHHHHHHHHHHHHHHHHHHTTSSS--HHHHHHHHHHHHHHH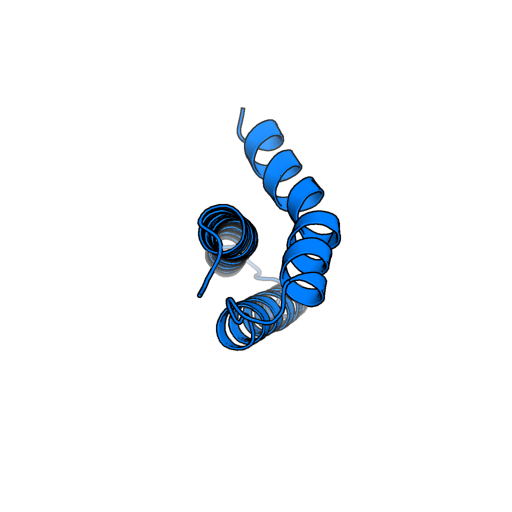HHHHH--TT-HHHHHHHHHHHHHHHHHHHHHT-

Nearest PDB structures (foldseek):
  4lle-assembly2_C  TM=4.547E-01  e=1.235E+00  Pseudomonas aeruginosa PAO1
  7n6g-assembly1_3I  TM=5.138E-01  e=6.738E+00  Chlamydomonas reinhardtii
  8auw-assembly1_D  TM=3.841E-01  e=5.332E+00  Homo sapiens

Sequence (86 aa):
MIQPSDAHRLEIAQDVLGCLIALRSESIFYERKKAEPNAEIISLWKAERNSFFDLTRSLSCNDRDNIENVIATYGPYARALFDSGK

Mean predicted aligned error: 4.43 Å